Protein AF-E6V808-F1 (afdb_monomer_lite)

Sequence (78 aa):
MNHVPMQVQLGNGWACQIEVHCKQNGSCNGRAEVSCNGTRRCVLMALNIEGSDDVLENLMQRVRLYMAHAACPEDDGD

Structure (mmCIF, N/CA/C/O backbone):
data_AF-E6V808-F1
#
_entry.id   AF-E6V808-F1
#
loop_
_atom_site.group_PDB
_atom_site.id
_atom_site.type_symbol
_atom_site.label_atom_id
_atom_site.label_alt_id
_atom_site.label_comp_id
_atom_site.label_asym_id
_atom_site.label_entity_id
_atom_site.label_seq_id
_atom_site.pdbx_PDB_ins_code
_atom_site.Cartn_x
_atom_site.Cartn_y
_atom_site.Cartn_z
_atom_site.occupancy
_atom_site.B_iso_or_equiv
_atom_site.auth_seq_id
_atom_site.auth_comp_id
_atom_site.auth_asym_id
_atom_site.auth_atom_id
_atom_site.pdbx_PDB_model_num
ATOM 1 N N . MET A 1 1 ? -14.872 -3.240 12.335 1.00 52.94 1 MET A N 1
ATOM 2 C CA . MET A 1 1 ? -15.481 -3.519 11.014 1.00 52.94 1 MET A CA 1
ATOM 3 C C . MET A 1 1 ? -14.356 -3.916 10.070 1.00 52.94 1 MET A C 1
ATOM 5 O O . MET A 1 1 ? -13.280 -3.337 10.181 1.00 52.94 1 MET A O 1
ATOM 9 N N . ASN A 1 2 ? -14.563 -4.926 9.223 1.00 57.66 2 ASN A N 1
ATOM 10 C CA . ASN A 1 2 ? -13.594 -5.294 8.187 1.00 57.66 2 ASN A CA 1
ATOM 11 C C . ASN A 1 2 ? -13.922 -4.488 6.934 1.00 57.66 2 ASN A C 1
ATOM 13 O O . ASN A 1 2 ? -15.058 -4.553 6.464 1.00 57.66 2 ASN A O 1
ATOM 17 N N . HIS A 1 3 ? -12.964 -3.715 6.431 1.00 64.06 3 HIS A N 1
ATOM 18 C CA . HIS A 1 3 ? -13.139 -3.013 5.166 1.00 64.06 3 HIS A CA 1
ATOM 19 C C . HIS A 1 3 ? -12.876 -3.965 4.000 1.00 64.06 3 HIS A C 1
ATOM 21 O O . HIS A 1 3 ? -12.018 -4.843 4.080 1.00 64.06 3 HIS A O 1
ATOM 27 N N . VAL A 1 4 ? -13.636 -3.786 2.919 1.00 72.81 4 VAL A N 1
ATOM 28 C CA . VAL A 1 4 ? -13.379 -4.464 1.645 1.00 72.81 4 VAL A CA 1
ATOM 29 C C . VAL A 1 4 ? -11.987 -4.039 1.162 1.00 72.81 4 VAL A C 1
ATOM 31 O O . VAL A 1 4 ? -11.692 -2.841 1.220 1.00 72.81 4 VAL A O 1
ATOM 34 N N . PRO A 1 5 ? -11.131 -4.972 0.705 1.00 77.94 5 PRO A N 1
ATOM 35 C CA . PRO A 1 5 ? -9.817 -4.620 0.193 1.00 77.94 5 PRO A CA 1
ATOM 36 C C . PRO A 1 5 ? -9.945 -3.612 -0.954 1.00 77.94 5 PRO A C 1
ATOM 38 O O . PRO A 1 5 ? -10.637 -3.853 -1.944 1.00 77.94 5 PRO A O 1
ATOM 41 N N . MET A 1 6 ? -9.279 -2.470 -0.807 1.00 83.06 6 MET A N 1
ATOM 42 C CA . MET A 1 6 ? -9.255 -1.403 -1.797 1.00 83.06 6 MET A CA 1
ATOM 43 C C . MET A 1 6 ? -8.096 -1.643 -2.757 1.00 83.06 6 MET A C 1
ATOM 45 O O . MET A 1 6 ? -6.941 -1.706 -2.336 1.00 83.06 6 MET A O 1
ATOM 49 N N . GLN A 1 7 ? -8.397 -1.752 -4.049 1.00 81.56 7 GLN A N 1
ATOM 50 C CA . GLN A 1 7 ? -7.375 -1.776 -5.090 1.00 81.56 7 GLN A CA 1
ATOM 51 C C . GLN A 1 7 ? -7.073 -0.357 -5.563 1.00 81.56 7 GLN A C 1
ATOM 53 O O . GLN A 1 7 ? -7.977 0.416 -5.880 1.00 81.56 7 GLN A O 1
ATOM 58 N N . VAL A 1 8 ? -5.788 -0.030 -5.626 1.00 81.44 8 VAL A N 1
ATOM 59 C CA . VAL A 1 8 ? -5.271 1.264 -6.057 1.00 81.44 8 VAL A CA 1
ATOM 60 C C . VAL A 1 8 ? -4.258 1.014 -7.167 1.00 81.44 8 VAL A C 1
ATOM 62 O O . VAL A 1 8 ? -3.235 0.363 -6.951 1.00 81.44 8 VAL A O 1
ATOM 65 N N . GLN A 1 9 ? -4.533 1.529 -8.365 1.00 80.94 9 GLN A N 1
ATOM 66 C CA . GLN A 1 9 ? -3.528 1.587 -9.425 1.00 80.94 9 GLN A CA 1
ATOM 67 C C . GLN A 1 9 ? -2.626 2.793 -9.183 1.00 80.94 9 GLN A C 1
ATOM 69 O O . GLN A 1 9 ? -3.112 3.905 -8.980 1.00 80.94 9 GLN A O 1
ATOM 74 N N . LEU A 1 10 ? -1.316 2.561 -9.178 1.00 79.81 10 LEU A N 1
ATOM 75 C CA . LEU A 1 10 ? -0.321 3.564 -8.793 1.00 79.81 10 LEU A CA 1
ATOM 76 C C . LEU A 1 10 ? 0.515 4.063 -9.984 1.00 79.81 10 LEU A C 1
ATOM 78 O O . LEU A 1 10 ? 1.341 4.956 -9.811 1.00 79.81 10 LEU A O 1
ATOM 82 N N . GLY A 1 11 ? 0.257 3.532 -11.186 1.00 79.38 11 GLY A N 1
ATOM 83 C CA . GLY A 1 11 ? 0.945 3.881 -12.433 1.00 79.38 11 GLY A CA 1
ATOM 84 C C . GLY A 1 11 ? 2.241 3.093 -12.651 1.00 79.38 11 GLY A C 1
ATOM 85 O O . GLY A 1 11 ? 2.742 2.447 -11.735 1.00 79.38 11 GLY A O 1
ATOM 86 N N . ASN A 1 12 ? 2.783 3.132 -13.875 1.00 79.62 12 ASN A N 1
ATOM 87 C CA . ASN A 1 12 ? 4.050 2.482 -14.259 1.00 79.62 12 ASN A CA 1
ATOM 88 C C . ASN A 1 12 ? 4.133 1.001 -13.848 1.00 79.62 12 ASN A C 1
ATOM 90 O O . ASN A 1 12 ? 5.117 0.583 -13.248 1.00 79.62 12 ASN A O 1
ATOM 94 N N . GLY A 1 13 ? 3.060 0.234 -14.070 1.00 84.00 13 GLY A N 1
ATOM 95 C CA . GLY A 1 13 ? 3.027 -1.188 -13.715 1.00 84.00 13 GLY A CA 1
ATOM 96 C C . GLY A 1 13 ? 2.808 -1.496 -12.227 1.00 84.00 13 GLY A C 1
ATOM 97 O O . GLY A 1 13 ? 2.642 -2.661 -11.858 1.00 84.00 13 GLY A O 1
ATOM 98 N N . TRP A 1 14 ? 2.756 -0.477 -11.359 1.00 88.38 14 TRP A N 1
ATOM 99 C CA . TRP A 1 14 ? 2.465 -0.645 -9.938 1.00 88.38 14 TRP A CA 1
ATOM 100 C C . TRP A 1 14 ? 0.964 -0.763 -9.658 1.00 88.38 14 TRP A C 1
ATOM 102 O O . TRP A 1 14 ? 0.147 0.078 -10.047 1.00 88.38 14 TRP A O 1
ATOM 112 N N . ALA A 1 15 ? 0.621 -1.761 -8.854 1.00 90.75 15 ALA A N 1
ATOM 113 C CA . ALA A 1 15 ? -0.675 -1.916 -8.216 1.00 90.75 15 ALA A CA 1
ATOM 114 C C . ALA A 1 15 ? -0.493 -2.090 -6.707 1.00 90.75 15 ALA A C 1
ATOM 116 O O . ALA A 1 15 ? 0.529 -2.593 -6.240 1.00 90.75 15 ALA A O 1
ATOM 117 N N . CYS A 1 16 ? -1.485 -1.665 -5.935 1.00 91.00 16 CYS A N 1
ATOM 118 C CA . CYS A 1 16 ? -1.521 -1.860 -4.497 1.00 91.00 16 CYS A CA 1
ATOM 119 C C . CYS A 1 16 ? -2.907 -2.311 -4.058 1.00 91.00 16 CYS A C 1
ATOM 121 O O . CYS A 1 16 ? -3.917 -1.796 -4.535 1.00 91.00 16 CYS A O 1
ATOM 123 N N . GLN A 1 17 ? -2.952 -3.259 -3.131 1.00 92.44 17 GLN A N 1
ATOM 124 C CA . GLN A 1 17 ? -4.167 -3.651 -2.438 1.00 92.44 17 GLN A CA 1
ATOM 125 C C . GLN A 1 17 ? -4.033 -3.315 -0.960 1.00 92.44 17 GLN A C 1
ATOM 127 O O . GLN A 1 17 ? -3.110 -3.791 -0.301 1.00 92.44 17 GLN A O 1
AT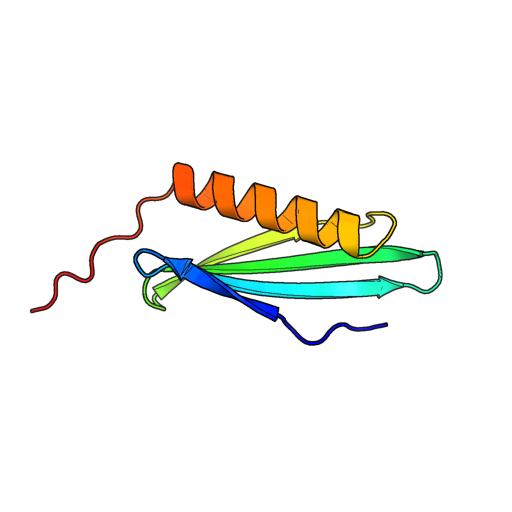OM 132 N N . ILE A 1 18 ? -4.970 -2.533 -0.435 1.00 91.69 18 ILE A N 1
ATOM 133 C CA . ILE A 1 18 ? -5.000 -2.130 0.969 1.00 91.69 18 ILE A CA 1
ATOM 134 C C . ILE A 1 18 ? -6.186 -2.783 1.664 1.00 91.69 18 ILE A C 1
ATOM 136 O O . ILE A 1 18 ? -7.312 -2.721 1.183 1.00 91.69 18 ILE A O 1
ATOM 140 N N . GLU A 1 19 ? -5.938 -3.376 2.821 1.00 92.56 19 GLU A N 1
ATOM 141 C CA . GLU A 1 19 ? -6.948 -3.969 3.687 1.00 92.56 19 GLU A CA 1
ATOM 142 C C . GLU A 1 19 ? -6.820 -3.374 5.090 1.00 92.56 19 GLU A C 1
ATOM 144 O O . GLU A 1 19 ? -5.713 -3.275 5.624 1.00 92.56 19 GLU A O 1
ATOM 149 N N . VAL A 1 20 ? -7.946 -2.960 5.680 1.00 92.31 20 VAL A N 1
ATOM 150 C CA . VAL A 1 20 ? -7.995 -2.341 7.012 1.00 92.31 20 VAL A CA 1
ATOM 151 C C . VAL A 1 20 ? -8.998 -3.074 7.899 1.00 92.31 20 VAL A C 1
ATOM 153 O O . VAL A 1 20 ? -10.164 -3.272 7.547 1.00 92.31 20 VAL A O 1
ATOM 156 N N . HIS A 1 21 ? -8.536 -3.443 9.089 1.00 91.25 21 HIS A N 1
ATOM 157 C CA . HIS A 1 21 ? -9.289 -4.150 10.113 1.00 91.25 21 HIS A CA 1
ATOM 158 C C . HIS A 1 21 ? -9.320 -3.341 11.401 1.00 91.25 21 HIS A C 1
ATOM 160 O O . HIS A 1 21 ? -8.308 -3.223 12.091 1.00 91.25 21 HIS A O 1
ATOM 166 N N . CYS A 1 22 ? -10.500 -2.848 11.765 1.00 90.69 22 CYS A N 1
ATOM 167 C CA . CYS A 1 22 ? -10.694 -2.118 13.013 1.00 90.69 22 CYS A CA 1
ATOM 168 C C . CYS A 1 22 ? -11.327 -3.002 14.090 1.00 90.69 22 CYS A C 1
ATOM 170 O O . CYS A 1 22 ? -12.388 -3.610 13.879 1.00 90.69 22 CYS A O 1
ATOM 172 N N . LYS A 1 23 ? -10.670 -3.046 15.250 1.00 89.12 23 LYS A N 1
ATOM 173 C CA . LYS 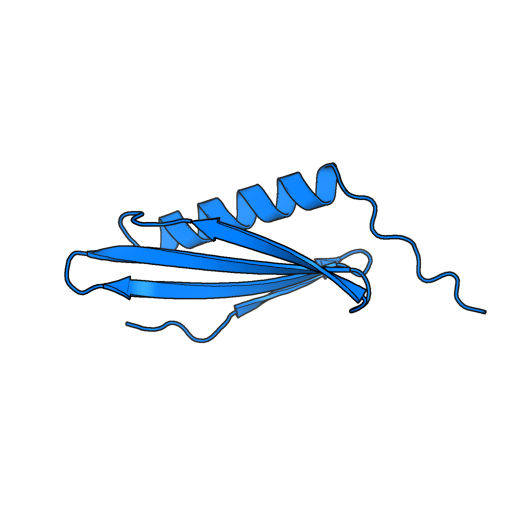A 1 23 ? -11.118 -3.691 16.485 1.00 89.12 23 LYS A CA 1
ATOM 174 C C . LYS A 1 23 ? -12.153 -2.813 17.199 1.00 89.12 23 LYS A C 1
ATOM 176 O O . LYS A 1 23 ? -12.315 -1.633 16.909 1.00 89.12 23 LYS A O 1
ATOM 181 N N . GLN A 1 24 ? -12.865 -3.403 18.159 1.00 86.31 24 GLN A N 1
ATOM 182 C CA . GLN A 1 24 ? -13.912 -2.708 18.925 1.00 86.31 24 GLN A CA 1
ATOM 183 C C . GLN A 1 24 ? -13.371 -1.613 19.855 1.00 86.31 24 GLN A C 1
ATOM 185 O O . GLN A 1 24 ? -14.101 -0.695 20.199 1.00 86.31 24 GLN A O 1
ATOM 190 N N . ASN A 1 25 ? -12.096 -1.687 20.238 1.00 88.00 25 ASN A N 1
ATOM 191 C CA . ASN A 1 25 ? -11.427 -0.686 21.072 1.00 88.00 25 ASN A CA 1
ATOM 192 C C . ASN A 1 25 ? -10.997 0.573 20.289 1.00 88.00 25 ASN A C 1
ATOM 194 O O . ASN A 1 25 ? -10.216 1.358 20.813 1.00 88.00 25 ASN A O 1
ATOM 198 N N . GLY A 1 26 ? -11.432 0.728 19.035 1.00 85.12 26 GLY A N 1
ATOM 199 C CA . GLY A 1 26 ? -11.064 1.854 18.172 1.00 85.12 26 GLY A CA 1
ATOM 200 C C . GLY A 1 26 ? -9.707 1.716 17.479 1.00 85.12 26 GLY A C 1
ATOM 201 O O . GLY A 1 26 ? -9.405 2.520 16.599 1.00 85.12 26 GLY A O 1
ATOM 202 N N . SER A 1 27 ? -8.910 0.690 17.808 1.00 90.75 27 SER A N 1
ATOM 203 C CA . SER A 1 27 ? -7.634 0.467 17.133 1.00 90.75 27 SER A CA 1
ATOM 204 C C . SER A 1 27 ? -7.805 -0.318 15.837 1.00 90.75 27 SER A C 1
ATOM 206 O O . SER A 1 27 ? -8.584 -1.270 15.737 1.00 90.75 27 SER A O 1
ATOM 208 N N . CYS A 1 28 ? -7.047 0.074 14.829 1.00 93.06 28 CYS A N 1
ATOM 209 C CA . CYS A 1 28 ? -7.090 -0.456 13.488 1.00 93.06 28 CYS A CA 1
ATOM 210 C C . CYS A 1 28 ? -5.711 -0.987 13.086 1.00 93.06 28 CYS A C 1
ATOM 212 O O . CYS A 1 28 ? -4.657 -0.456 13.443 1.00 93.06 28 CYS A O 1
ATOM 214 N N . ASN A 1 29 ? -5.739 -2.084 12.341 1.00 93.38 29 ASN A N 1
ATOM 215 C CA . ASN A 1 29 ? -4.5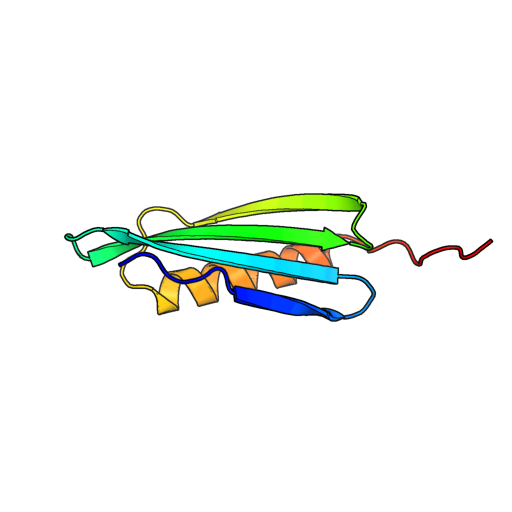91 -2.660 11.669 1.00 93.38 29 ASN A CA 1
ATOM 216 C C . ASN A 1 29 ? -4.809 -2.527 10.171 1.00 93.38 29 ASN A C 1
ATOM 218 O O . ASN A 1 29 ? -5.923 -2.719 9.692 1.00 93.38 29 ASN A O 1
ATOM 222 N N . GLY A 1 30 ? -3.744 -2.264 9.434 1.00 93.44 30 GLY A N 1
ATOM 223 C CA . GLY A 1 30 ? -3.781 -2.203 7.991 1.00 93.44 30 GLY A CA 1
ATOM 224 C C . GLY A 1 30 ? -2.637 -2.972 7.360 1.00 93.44 30 GLY A C 1
ATOM 225 O O . GLY A 1 30 ? -1.531 -3.058 7.904 1.00 93.44 30 GLY A O 1
ATOM 226 N N . ARG A 1 31 ? -2.918 -3.503 6.178 1.00 94.38 31 ARG A N 1
ATOM 227 C CA . ARG A 1 31 ? -1.980 -4.210 5.318 1.00 94.38 31 ARG A CA 1
ATOM 228 C C . ARG A 1 31 ? -2.070 -3.615 3.921 1.00 94.38 31 ARG A C 1
ATOM 230 O O . ARG A 1 31 ? -3.162 -3.518 3.379 1.00 94.38 31 ARG A O 1
ATOM 237 N N . ALA A 1 32 ? -0.934 -3.257 3.338 1.00 93.56 32 ALA A N 1
ATOM 238 C CA . ALA A 1 32 ? -0.828 -2.904 1.928 1.00 93.56 32 ALA A CA 1
ATOM 239 C C . ALA A 1 32 ? 0.062 -3.925 1.215 1.00 93.56 32 ALA A C 1
ATOM 241 O O . ALA A 1 32 ? 1.201 -4.147 1.623 1.00 93.56 32 ALA A O 1
ATOM 242 N N . GLU A 1 33 ? -0.452 -4.557 0.167 1.00 93.31 33 GLU A N 1
ATOM 243 C CA . GLU A 1 33 ? 0.306 -5.420 -0.736 1.00 93.31 33 GLU A CA 1
ATOM 244 C C . GLU A 1 33 ? 0.591 -4.643 -2.017 1.00 93.31 33 GLU A C 1
ATOM 246 O O . GLU A 1 33 ? -0.328 -4.320 -2.762 1.00 93.31 33 GLU A O 1
ATOM 251 N N . VAL A 1 34 ? 1.860 -4.322 -2.256 1.00 92.38 34 VAL A N 1
ATOM 252 C CA . VAL A 1 34 ? 2.318 -3.595 -3.442 1.00 92.38 34 VAL A CA 1
ATOM 253 C C . VAL A 1 34 ? 2.889 -4.592 -4.434 1.00 92.38 34 VAL A C 1
ATOM 255 O O . VAL A 1 34 ? 3.766 -5.368 -4.064 1.00 92.38 34 VAL A O 1
ATOM 258 N N . SER A 1 35 ? 2.431 -4.552 -5.681 1.00 91.25 35 SER A N 1
ATOM 259 C CA . SER A 1 35 ? 2.905 -5.393 -6.778 1.00 91.25 35 SER A CA 1
ATOM 260 C C . SER A 1 35 ? 3.370 -4.562 -7.973 1.00 91.25 35 SER A C 1
ATOM 262 O O . SER A 1 35 ? 2.665 -3.634 -8.354 1.00 91.25 35 SER A O 1
ATOM 264 N N . CYS A 1 36 ? 4.489 -4.921 -8.600 1.00 89.50 36 CYS A N 1
ATOM 265 C CA . CYS A 1 36 ? 4.905 -4.389 -9.908 1.00 89.50 36 CYS A CA 1
ATOM 266 C C . CYS A 1 36 ? 4.783 -5.488 -10.976 1.00 89.50 36 CYS A C 1
ATOM 268 O O . CYS A 1 36 ? 5.291 -6.595 -10.758 1.00 89.50 36 CYS A O 1
ATOM 270 N N . ASN A 1 37 ? 4.061 -5.196 -12.067 1.00 85.69 37 ASN A N 1
ATOM 271 C CA . ASN A 1 37 ? 3.744 -6.090 -13.197 1.00 85.69 37 ASN A CA 1
ATOM 272 C C . ASN A 1 37 ? 3.264 -7.490 -12.764 1.00 85.69 37 ASN A C 1
ATOM 274 O O . ASN A 1 37 ? 3.583 -8.499 -13.376 1.00 85.69 37 ASN A O 1
ATOM 278 N N . GLY A 1 38 ? 2.545 -7.578 -11.638 1.00 78.62 38 GLY A N 1
ATOM 279 C CA . GLY A 1 38 ? 2.069 -8.848 -11.068 1.00 78.62 38 GLY A CA 1
ATOM 280 C C . GLY A 1 38 ? 3.140 -9.736 -10.409 1.00 78.62 38 GLY A C 1
ATOM 281 O O . GLY A 1 38 ? 2.781 -10.697 -9.723 1.00 78.62 38 GLY A O 1
ATOM 282 N N . THR A 1 39 ? 4.426 -9.393 -10.531 1.00 75.88 39 THR A N 1
ATOM 283 C CA . THR A 1 39 ? 5.553 -10.276 -10.188 1.00 75.88 39 THR A CA 1
ATOM 284 C C . THR A 1 39 ? 6.158 -9.968 -8.821 1.00 75.88 39 THR A C 1
ATOM 286 O O . THR A 1 39 ? 6.291 -10.855 -7.976 1.00 75.88 39 THR A O 1
ATOM 289 N N . ARG A 1 40 ? 6.525 -8.708 -8.556 1.00 73.69 40 ARG A N 1
ATOM 290 C CA . ARG A 1 40 ? 7.242 -8.347 -7.322 1.00 73.69 40 ARG A CA 1
ATOM 291 C C . ARG A 1 40 ? 6.279 -7.848 -6.261 1.00 73.69 40 ARG A C 1
ATOM 293 O O . ARG A 1 40 ? 5.789 -6.736 -6.402 1.00 73.69 40 ARG A O 1
ATOM 300 N N . ARG A 1 41 ? 6.060 -8.632 -5.199 1.00 82.00 41 ARG A N 1
ATOM 301 C CA . ARG A 1 41 ? 5.139 -8.288 -4.103 1.00 82.00 41 ARG A CA 1
ATOM 302 C C . ARG A 1 41 ? 5.878 -7.875 -2.831 1.00 82.00 41 ARG A C 1
ATOM 304 O O . ARG A 1 41 ? 6.738 -8.607 -2.349 1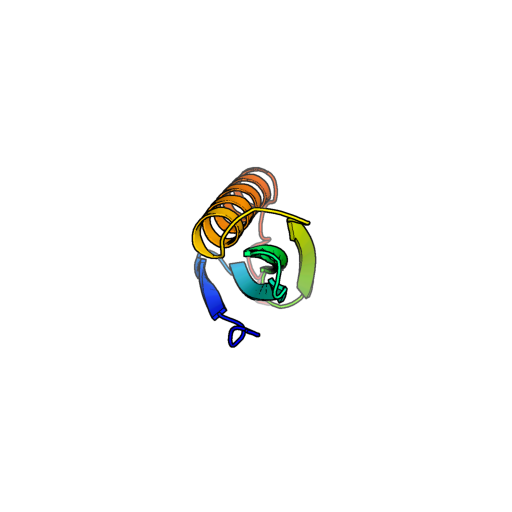.00 82.00 41 ARG A O 1
ATOM 311 N N . CYS A 1 42 ? 5.526 -6.724 -2.267 1.00 88.75 42 CYS A N 1
ATOM 312 C CA . CYS A 1 42 ? 5.969 -6.280 -0.946 1.00 88.75 42 CYS A CA 1
ATOM 313 C C . CYS A 1 42 ? 4.751 -6.054 -0.048 1.00 88.75 42 CYS A C 1
ATOM 315 O O . CYS A 1 42 ? 3.755 -5.484 -0.490 1.00 88.75 42 CYS A O 1
ATOM 317 N N . VAL A 1 43 ? 4.828 -6.497 1.208 1.00 91.69 43 VAL A N 1
ATOM 318 C CA . VAL A 1 43 ? 3.757 -6.311 2.192 1.00 91.69 43 VAL A CA 1
ATOM 319 C C . VAL A 1 43 ? 4.197 -5.281 3.226 1.00 91.69 43 VAL A C 1
ATOM 321 O O . VAL A 1 43 ? 5.180 -5.479 3.936 1.00 91.69 43 VAL A O 1
ATOM 324 N N . LEU A 1 44 ? 3.441 -4.193 3.326 1.00 92.50 44 LEU A N 1
ATOM 325 C CA . LEU A 1 44 ? 3.612 -3.126 4.306 1.00 92.50 44 LEU A CA 1
ATOM 326 C C . LEU A 1 44 ? 2.504 -3.240 5.356 1.00 92.50 44 LEU A C 1
ATOM 328 O O . LEU A 1 44 ? 1.346 -3.475 5.016 1.00 92.50 44 LEU A O 1
ATOM 332 N N . MET A 1 45 ? 2.846 -3.061 6.631 1.00 93.50 45 MET A N 1
ATOM 333 C CA . MET A 1 45 ? 1.882 -3.147 7.733 1.00 93.50 45 MET A CA 1
ATOM 334 C C . MET A 1 45 ? 1.872 -1.873 8.575 1.00 93.50 45 MET A C 1
ATOM 336 O O . MET A 1 45 ? 2.926 -1.283 8.827 1.00 93.50 45 MET A O 1
ATOM 340 N N . ALA A 1 46 ? 0.687 -1.510 9.057 1.00 92.75 46 ALA A N 1
ATOM 341 C CA . ALA A 1 46 ? 0.457 -0.522 10.104 1.00 92.75 46 ALA A CA 1
ATOM 342 C C . ALA A 1 46 ? -0.392 -1.190 11.195 1.00 92.75 46 ALA A C 1
ATOM 344 O O . ALA A 1 46 ? -1.439 -1.759 10.899 1.00 92.75 46 ALA A O 1
ATOM 345 N N . LEU A 1 47 ? 0.078 -1.200 12.441 1.00 92.81 47 LEU A N 1
ATOM 346 C CA . LEU A 1 47 ? -0.543 -1.964 13.526 1.00 92.81 47 LEU A CA 1
ATOM 347 C C . LEU A 1 47 ? -0.919 -1.040 14.677 1.00 92.81 47 LEU A C 1
ATOM 349 O O . LEU A 1 47 ? -0.126 -0.183 15.052 1.00 92.81 47 LEU A O 1
ATOM 353 N N . ASN A 1 48 ? -2.081 -1.296 15.278 1.00 90.62 48 ASN A N 1
ATOM 354 C CA . ASN A 1 48 ? -2.588 -0.595 16.457 1.00 90.62 48 ASN A CA 1
ATOM 355 C C . ASN A 1 48 ? -2.646 0.936 16.295 1.00 90.62 48 ASN A C 1
ATOM 357 O O . ASN A 1 48 ? -2.330 1.660 17.234 1.00 90.62 48 ASN A O 1
ATO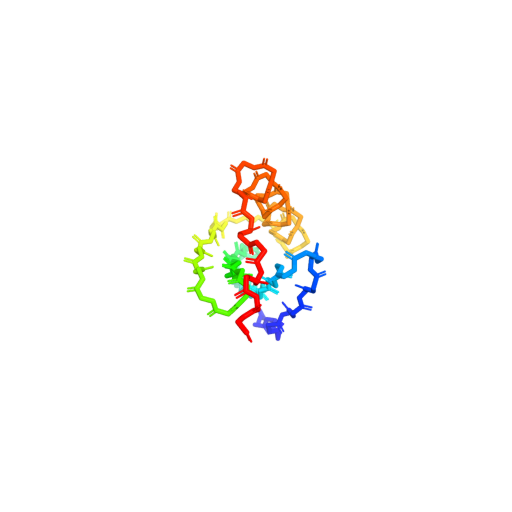M 361 N N . ILE A 1 49 ? -3.043 1.419 15.120 1.00 91.50 49 ILE A N 1
ATOM 362 C CA . ILE A 1 49 ? -3.277 2.849 14.875 1.00 91.50 49 ILE A CA 1
ATOM 363 C C . ILE A 1 49 ? -4.706 3.190 15.304 1.00 91.50 49 ILE A C 1
ATOM 365 O O . ILE A 1 49 ? -5.596 2.351 15.180 1.00 91.50 49 ILE A O 1
ATOM 369 N N . GLU A 1 50 ? -4.946 4.385 15.824 1.00 89.50 50 GLU A N 1
ATOM 370 C CA . GLU A 1 50 ? -6.297 4.832 16.169 1.00 89.50 50 GLU A CA 1
ATOM 371 C C . GLU A 1 50 ? -7.025 5.301 14.899 1.00 89.50 50 GLU A C 1
ATOM 373 O O . GLU A 1 50 ? -6.511 6.134 14.170 1.00 89.50 50 GLU A O 1
ATOM 378 N N . GLY A 1 51 ? -8.208 4.750 14.603 1.00 83.50 51 GLY A N 1
ATOM 379 C CA . GLY A 1 51 ? -8.995 5.148 13.424 1.00 83.50 51 GLY A CA 1
ATOM 380 C C . GLY A 1 51 ? -8.543 4.544 12.080 1.00 83.50 51 GLY A C 1
ATOM 381 O O . GLY A 1 51 ? -7.401 4.129 11.889 1.00 83.50 51 GLY A O 1
ATOM 382 N N . SER A 1 52 ? -9.478 4.434 11.128 1.00 83.62 52 SER A N 1
ATOM 383 C CA . SER A 1 52 ? -9.233 3.818 9.812 1.00 83.62 52 SER A CA 1
ATOM 384 C C . SER A 1 52 ? -8.492 4.732 8.840 1.00 83.62 52 SER A C 1
ATOM 386 O O . SER A 1 52 ? -7.676 4.251 8.053 1.00 83.62 52 SER A O 1
ATOM 388 N N . ASP A 1 53 ? -8.780 6.030 8.886 1.00 84.06 53 ASP A N 1
ATOM 389 C CA . ASP A 1 53 ? -8.254 7.005 7.927 1.00 84.06 53 ASP A CA 1
ATOM 390 C C . ASP A 1 53 ? -6.756 7.240 8.166 1.00 84.06 53 ASP A C 1
ATOM 392 O O . ASP A 1 53 ? -5.969 7.221 7.219 1.00 84.06 53 ASP A O 1
ATOM 396 N N . ASP A 1 54 ? -6.344 7.283 9.434 1.00 88.44 54 ASP A N 1
ATOM 397 C CA . ASP A 1 54 ? -4.944 7.373 9.858 1.00 88.44 54 ASP A CA 1
ATOM 398 C C . ASP A 1 54 ? -4.125 6.156 9.389 1.00 88.44 54 ASP A C 1
ATOM 400 O O . ASP A 1 54 ? -2.989 6.289 8.925 1.00 88.44 54 ASP A O 1
ATOM 404 N N . VAL A 1 55 ? -4.702 4.947 9.453 1.00 92.19 55 VAL A N 1
ATOM 405 C CA . VAL A 1 55 ? -4.071 3.722 8.922 1.00 92.19 55 VAL A CA 1
ATOM 406 C C . VAL A 1 55 ? -3.887 3.816 7.414 1.00 92.19 55 VAL A C 1
ATOM 408 O O . VAL A 1 55 ? -2.821 3.465 6.898 1.00 92.19 55 VAL A O 1
ATOM 411 N N . LEU A 1 56 ? -4.935 4.236 6.705 1.00 90.06 56 LEU A N 1
ATOM 412 C CA . LEU A 1 56 ? -4.937 4.310 5.251 1.00 90.06 56 LEU A CA 1
ATOM 413 C C . LEU A 1 56 ? -3.904 5.326 4.761 1.00 90.06 56 LEU A C 1
ATOM 415 O O . LEU A 1 56 ? -3.107 5.002 3.878 1.00 90.06 56 LEU A O 1
ATOM 419 N N . GLU A 1 57 ? -3.868 6.515 5.363 1.00 91.00 57 GLU A N 1
ATOM 420 C CA . GLU A 1 57 ? -2.881 7.546 5.049 1.00 91.00 57 GLU A CA 1
ATOM 421 C C . GLU A 1 57 ? -1.453 7.044 5.309 1.00 91.00 57 GLU A C 1
ATOM 423 O O . GLU A 1 57 ? -0.587 7.162 4.435 1.00 91.00 57 GLU A O 1
ATOM 428 N N . ASN A 1 58 ? -1.219 6.385 6.452 1.00 92.25 58 ASN A N 1
ATOM 429 C CA . ASN A 1 58 ? 0.094 5.835 6.792 1.00 92.25 58 ASN A CA 1
ATOM 430 C C . ASN A 1 58 ? 0.570 4.800 5.763 1.00 92.25 58 ASN A C 1
ATOM 432 O O . ASN A 1 58 ? 1.712 4.848 5.294 1.00 92.25 58 ASN A O 1
ATOM 436 N N . LEU A 1 59 ? -0.309 3.869 5.381 1.00 93.31 59 LEU A N 1
ATOM 437 C CA . LEU A 1 59 ? 0.003 2.864 4.369 1.00 93.31 59 LEU A CA 1
ATOM 438 C C . LEU A 1 59 ? 0.265 3.507 3.010 1.00 93.31 59 LEU A C 1
ATOM 440 O O . LEU A 1 59 ? 1.272 3.185 2.382 1.00 93.31 59 LEU A O 1
ATOM 444 N N . MET A 1 60 ? -0.572 4.451 2.578 1.00 91.00 60 MET A N 1
ATOM 445 C CA . MET A 1 60 ? -0.387 5.162 1.312 1.00 91.00 60 MET A CA 1
ATOM 446 C C . MET A 1 60 ? 0.942 5.921 1.263 1.00 91.00 60 MET A C 1
ATOM 448 O O . MET A 1 60 ? 1.633 5.890 0.242 1.00 91.00 60 MET A O 1
ATOM 452 N N . GLN A 1 61 ? 1.351 6.558 2.361 1.00 92.12 61 GLN A N 1
ATOM 453 C CA . GLN A 1 61 ? 2.650 7.222 2.442 1.00 92.12 61 GLN A CA 1
ATOM 454 C C . GLN A 1 61 ? 3.806 6.220 2.304 1.00 92.12 61 GLN A C 1
ATOM 456 O O . GLN A 1 61 ? 4.739 6.458 1.536 1.00 92.12 61 GLN A O 1
ATOM 461 N N . ARG A 1 62 ? 3.736 5.072 2.990 1.00 93.00 62 ARG A N 1
ATOM 462 C CA . ARG A 1 62 ? 4.757 4.014 2.887 1.00 93.00 62 ARG A CA 1
ATOM 463 C C . ARG A 1 62 ? 4.834 3.413 1.486 1.00 93.00 62 ARG A C 1
ATOM 465 O O . ARG A 1 62 ? 5.931 3.163 1.000 1.00 93.00 62 ARG A O 1
ATOM 472 N N . VAL A 1 63 ? 3.691 3.216 0.833 1.00 91.56 63 VAL A N 1
ATOM 473 C CA . VAL A 1 63 ? 3.607 2.743 -0.555 1.00 91.56 63 VAL A CA 1
ATOM 474 C C . VAL A 1 63 ? 4.316 3.718 -1.496 1.00 91.56 63 VAL A C 1
ATOM 476 O O . VAL A 1 63 ? 5.156 3.298 -2.289 1.00 91.56 63 VAL A O 1
ATOM 479 N N . ARG A 1 64 ? 4.051 5.025 -1.367 1.00 89.94 64 ARG A N 1
ATOM 480 C CA . ARG A 1 64 ? 4.718 6.064 -2.171 1.00 89.94 64 ARG A CA 1
ATOM 481 C C . ARG A 1 64 ? 6.231 6.078 -1.954 1.00 89.94 64 ARG A C 1
ATOM 483 O O . ARG A 1 64 ? 6.979 6.152 -2.922 1.00 89.94 64 ARG A O 1
ATOM 490 N N . LEU A 1 65 ? 6.682 5.972 -0.703 1.00 90.69 65 LEU A N 1
ATOM 491 C CA . LEU A 1 65 ? 8.110 5.890 -0.377 1.00 90.69 65 LEU A CA 1
ATOM 492 C C . LEU A 1 65 ? 8.752 4.630 -0.965 1.00 90.69 65 LEU A C 1
ATOM 494 O O . LEU A 1 65 ? 9.838 4.701 -1.534 1.00 90.69 65 LEU A O 1
ATOM 498 N N . TYR A 1 66 ? 8.071 3.486 -0.872 1.00 89.00 66 TYR A N 1
ATOM 499 C CA . TYR A 1 66 ? 8.542 2.241 -1.466 1.00 89.00 66 TYR A CA 1
ATOM 500 C C . TYR A 1 66 ? 8.719 2.381 -2.979 1.00 89.00 66 TYR A C 1
ATOM 502 O O . TYR A 1 66 ? 9.787 2.060 -3.486 1.00 89.00 66 TYR A O 1
ATOM 510 N N . MET A 1 67 ? 7.728 2.928 -3.687 1.00 87.44 67 MET A N 1
ATOM 511 C CA . MET A 1 67 ? 7.818 3.174 -5.131 1.00 87.44 67 MET A CA 1
ATOM 512 C C . MET A 1 67 ? 8.909 4.177 -5.511 1.00 87.44 67 MET A C 1
ATOM 514 O O . MET A 1 67 ? 9.526 4.036 -6.556 1.00 87.44 67 MET A O 1
ATOM 518 N N . ALA A 1 68 ? 9.157 5.198 -4.687 1.00 86.06 68 ALA A N 1
ATOM 519 C CA . ALA A 1 68 ? 10.214 6.170 -4.961 1.00 86.06 68 ALA A CA 1
ATOM 520 C C . ALA A 1 68 ? 11.618 5.542 -4.883 1.00 86.06 68 ALA A C 1
ATOM 522 O O . ALA A 1 68 ? 12.540 6.000 -5.554 1.00 86.06 68 ALA A O 1
ATOM 523 N N . HIS A 1 69 ? 11.785 4.499 -4.066 1.00 85.69 69 HIS A N 1
ATOM 524 C CA . HIS A 1 69 ? 13.054 3.787 -3.902 1.00 85.69 69 HIS A CA 1
ATOM 525 C C . HIS A 1 69 ? 13.166 2.521 -4.757 1.00 85.69 69 HIS A C 1
ATOM 527 O O . HIS A 1 69 ? 14.276 2.089 -5.069 1.00 85.69 69 HIS A O 1
ATOM 533 N N . ALA A 1 70 ? 12.043 1.907 -5.123 1.00 84.50 70 ALA A N 1
ATOM 534 C CA . ALA A 1 70 ? 11.993 0.712 -5.945 1.00 84.50 70 ALA A CA 1
ATOM 535 C C . ALA A 1 70 ? 11.671 1.087 -7.394 1.00 84.50 70 ALA A C 1
ATOM 537 O O . ALA A 1 70 ? 10.597 1.600 -7.688 1.00 84.50 70 ALA A O 1
ATOM 538 N N . ALA A 1 71 ? 12.565 0.760 -8.325 1.00 76.75 71 ALA A N 1
ATOM 539 C CA . ALA A 1 71 ? 12.208 0.772 -9.738 1.00 76.75 71 ALA A CA 1
ATOM 540 C C . ALA A 1 71 ? 11.224 -0.377 -10.017 1.00 76.75 71 ALA A C 1
ATOM 542 O O . ALA A 1 71 ? 11.493 -1.523 -9.634 1.00 76.75 71 ALA A O 1
ATOM 543 N N . CYS A 1 72 ? 10.094 -0.076 -10.666 1.00 78.19 72 CYS A N 1
ATOM 544 C CA . CYS A 1 72 ? 9.340 -1.114 -11.365 1.00 78.19 72 CYS A CA 1
ATOM 545 C C . CYS A 1 72 ? 10.068 -1.335 -12.684 1.00 78.19 72 CYS A C 1
ATOM 547 O O . CYS A 1 72 ? 10.165 -0.369 -13.444 1.00 78.19 72 CYS A O 1
ATOM 549 N N . PRO A 1 73 ? 10.663 -2.517 -12.919 1.00 70.62 73 PRO A N 1
ATOM 550 C CA . PRO A 1 73 ? 11.188 -2.823 -14.238 1.00 70.62 73 PRO A CA 1
ATOM 551 C C . PRO A 1 73 ? 10.089 -2.583 -15.270 1.00 70.62 73 PRO A C 1
ATOM 553 O O . PRO A 1 73 ? 8.932 -2.955 -15.050 1.00 70.62 73 PRO A O 1
ATOM 556 N N . GLU A 1 74 ? 10.451 -1.918 -16.363 1.00 67.56 74 GLU A N 1
ATOM 557 C CA . GLU A 1 74 ? 9.584 -1.883 -17.530 1.00 67.56 74 GLU A CA 1
ATOM 558 C C . GLU A 1 74 ? 9.364 -3.334 -17.965 1.00 67.56 74 GLU A C 1
ATOM 560 O O . GLU A 1 74 ? 10.249 -4.181 -17.818 1.00 67.56 74 GLU A O 1
ATOM 565 N N . ASP A 1 75 ? 8.145 -3.651 -18.391 1.00 59.22 75 ASP A N 1
ATOM 566 C CA . ASP A 1 75 ? 7.897 -4.924 -19.051 1.00 59.22 75 ASP A CA 1
ATOM 567 C C . ASP A 1 75 ? 8.726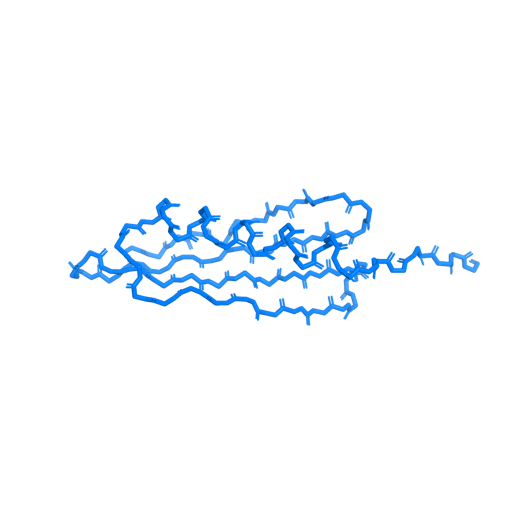 -4.860 -20.342 1.00 59.22 75 ASP A C 1
ATOM 569 O O . ASP A 1 75 ? 8.341 -4.172 -21.289 1.00 59.22 75 ASP A O 1
ATOM 573 N N . ASP A 1 76 ? 9.927 -5.449 -20.332 1.00 53.47 76 ASP A N 1
ATOM 574 C CA . ASP A 1 76 ? 10.720 -5.704 -21.533 1.00 53.47 76 ASP A CA 1
ATOM 575 C C . ASP A 1 76 ? 9.896 -6.689 -22.372 1.00 53.47 76 ASP A C 1
ATOM 577 O O . ASP A 1 76 ? 10.052 -7.906 -22.273 1.00 53.47 76 ASP A O 1
ATOM 581 N N . GLY A 1 77 ? 8.910 -6.158 -23.094 1.00 51.56 77 GLY A N 1
ATOM 582 C CA . GLY A 1 77 ? 8.075 -6.921 -24.003 1.00 51.56 77 GLY A CA 1
ATOM 583 C C . GLY A 1 77 ? 8.956 -7.505 -25.099 1.00 51.56 77 GLY A C 1
ATOM 584 O O . GLY A 1 77 ? 9.498 -6.750 -25.907 1.00 51.56 77 GLY A O 1
ATOM 585 N N . ASP A 1 78 ? 9.105 -8.829 -25.074 1.00 42.34 78 ASP A N 1
ATOM 586 C CA . ASP A 1 78 ? 9.696 -9.651 -26.140 1.00 42.34 78 ASP A CA 1
ATOM 587 C C . ASP A 1 78 ? 8.784 -9.683 -27.381 1.00 42.34 78 ASP A C 1
ATOM 589 O O . ASP A 1 78 ? 7.548 -9.850 -27.214 1.00 42.34 78 ASP A O 1
#

Secondary structure (DSSP, 8-state):
-BPPPEEEEEETTEEEEEEEEE-TTSEEEEEEEEEETTTEEEEEEEEEEESHHHHHHHHHHHHHHHHHHS--------

Organism: Variovorax paradoxus (strain EPS) (NCBI:txid595537)

Radius of gyration: 13.72 Å; chains: 1; bounding box: 28×18×47 Å

pLDDT: mean 84.21, std 11.26, range [42.34, 94.38]

Foldseek 3Di:
DWDDWDWDDPDPQKIKTKTKDADPVQFIKMWIWIDGVNPDTDIDIDGRDGHDVVRVVVVVVVNVVCPVVDDRDHPPPD